Protein AF-A0ABD5DUN0-F1 (afdb_monomer)

Sequence (93 aa):
TGITPLARAKAIQQENDDLPLMVHIGNNPPNLDEIADLLSSGDIITHCYNGKPNRILNPAGELRSSITRALQRGVRLDVGHGTASFSFEVARR

Organism: Acinetobacter baumannii (NCBI:txid470)

InterPro domains:
  IPR020043 Deacetylase Atu3266-like [PTHR42717] (2-93)
  IPR032466 Metal-dependent hydrolase [SSF51556] (3-92)

Radius of gyration: 12.84 Å; Cα contacts (8 Å, |Δi|>4): 148; chains: 1; bounding box: 24×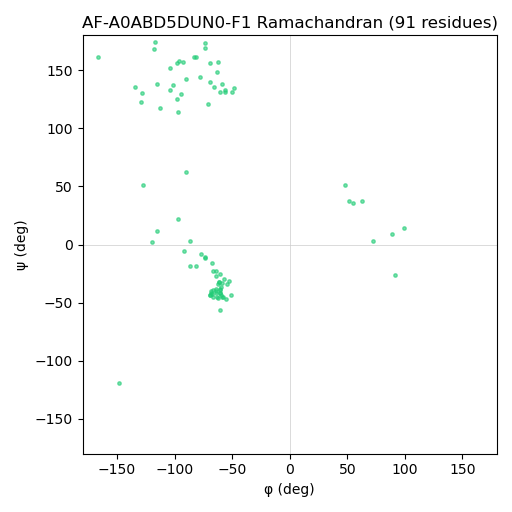24×38 Å

Foldseek 3Di:
DQCVVVVVVCVVCVVVVNAEAEDEDDDDPPALLSVLQPDAARHEYELQAAPDCRHQADPVLHGDPSNVVSVVRHYYYHNNDDPRSHDPVNVVD

Mean predicted aligned error: 3.22 Å

Nearest PDB structures (foldseek):
  8wzy-assembly1_A  TM=9.836E-01  e=5.174E-13  Klebsiella sp. PCX
  2ics-assembly1_A  TM=9.408E-01  e=1.204E-08  Enterococcus faecalis
  8je0-assembly1_A  TM=9.014E-01  e=1.546E-04  Klebsiella sp. PCX
  8je0-assembly1_D  TM=8.506E-01  e=1.186E-04  Klebsiella sp. PCX
  8je0-assembly1_C  TM=8.556E-01  e=2.299E-04  Klebsiella sp. PCX

Solvent-accessible surface area (backbone atoms only — not comparable to full-atom values): 5226 Å² total; per-residue (Å²): 108,68,46,64,67,57,58,52,49,53,53,53,23,64,76,49,85,60,50,65,51,78,42,83,57,52,67,73,70,38,55,53,56,64,53,30,67,71,51,48,60,62,19,29,39,28,20,49,28,24,72,52,90,48,36,55,46,43,98,90,63,43,75,30,68,40,51,55,53,21,45,75,54,42,31,42,79,34,57,58,80,46,98,85,22,54,26,74,75,56,67,75,104

Secondary structure (DSSP, 8-state):
---HHHHHHHHHHHTTTTPPPEEE--SSSSPHHHHHHH--TT-EEE-TT--SSSSSB-TTSSBPHHHHHHHHTTPEEE----TTT--HHHHT-

Structure (mmCIF, N/CA/C/O backbone):
data_AF-A0ABD5DUN0-F1
#
_entry.id   AF-A0ABD5DUN0-F1
#
loop_
_atom_site.group_PDB
_atom_site.id
_atom_site.type_symbol
_atom_site.label_atom_id
_atom_site.label_alt_id
_atom_site.label_comp_id
_atom_site.label_asym_id
_atom_site.label_entity_id
_atom_site.label_seq_id
_atom_site.pdbx_PDB_ins_code
_atom_site.Cartn_x
_atom_site.Cartn_y
_atom_site.Cartn_z
_atom_site.occupancy
_atom_site.B_iso_or_equiv
_atom_site.auth_seq_id
_atom_site.auth_comp_id
_atom_site.auth_asym_id
_atom_site.auth_atom_id
_atom_site.pdbx_PDB_model_num
ATOM 1 N N . THR A 1 1 ? 12.712 -7.890 10.037 1.00 65.25 1 THR A N 1
ATOM 2 C CA . THR A 1 1 ? 11.599 -7.664 9.097 1.00 65.25 1 THR A CA 1
ATOM 3 C C . THR A 1 1 ? 11.240 -6.198 8.909 1.00 65.25 1 THR A C 1
ATOM 5 O O . THR A 1 1 ? 10.647 -5.903 7.896 1.00 65.25 1 THR A O 1
ATOM 8 N N . GLY A 1 2 ? 11.600 -5.240 9.781 1.00 88.69 2 GLY A N 1
ATOM 9 C CA . GLY A 1 2 ? 11.255 -3.815 9.563 1.00 88.69 2 GLY A CA 1
ATOM 10 C C . GLY A 1 2 ? 9.767 -3.484 9.768 1.00 88.69 2 GLY A C 1
ATOM 11 O O . GLY A 1 2 ? 9.368 -2.342 9.584 1.00 88.69 2 GLY A O 1
ATOM 12 N N . ILE A 1 3 ? 8.959 -4.469 10.182 1.00 95.44 3 ILE A N 1
ATOM 13 C CA . ILE A 1 3 ? 7.498 -4.373 10.329 1.00 95.44 3 ILE A CA 1
ATOM 14 C C . ILE A 1 3 ? 7.054 -3.708 11.642 1.00 95.44 3 ILE A C 1
ATOM 16 O O . ILE A 1 3 ? 5.921 -3.250 11.756 1.00 95.44 3 ILE A O 1
ATOM 20 N N . THR A 1 4 ? 7.939 -3.636 12.644 1.00 96.62 4 THR A N 1
ATOM 21 C CA . THR A 1 4 ? 7.625 -3.147 13.998 1.00 96.62 4 THR A CA 1
ATOM 22 C C . THR A 1 4 ? 6.919 -1.784 14.027 1.00 96.62 4 THR A C 1
ATOM 24 O O . THR A 1 4 ? 5.948 -1.664 14.775 1.00 96.62 4 THR A O 1
ATOM 27 N N . PRO A 1 5 ? 7.322 -0.769 13.230 1.00 96.62 5 PRO A N 1
ATOM 28 C CA . PRO A 1 5 ? 6.614 0.510 13.200 1.00 96.62 5 PRO A CA 1
ATOM 29 C C . PRO A 1 5 ? 5.155 0.374 12.750 1.00 96.62 5 PRO A C 1
ATOM 31 O O . PRO A 1 5 ? 4.280 0.991 13.349 1.00 96.62 5 PRO A O 1
ATOM 34 N N . LEU A 1 6 ? 4.872 -0.482 11.760 1.00 97.50 6 LEU A N 1
ATOM 35 C CA . LEU A 1 6 ? 3.504 -0.721 11.300 1.00 97.50 6 LEU A CA 1
ATOM 36 C C . LEU A 1 6 ? 2.674 -1.427 12.376 1.00 97.50 6 LEU A C 1
ATOM 38 O O . LEU A 1 6 ? 1.552 -1.018 12.639 1.00 97.50 6 LEU A O 1
ATOM 42 N N . ALA A 1 7 ? 3.236 -2.428 13.060 1.00 97.62 7 ALA A N 1
ATOM 43 C CA . ALA A 1 7 ? 2.543 -3.095 14.163 1.00 97.62 7 ALA A CA 1
ATOM 44 C C . ALA A 1 7 ? 2.172 -2.121 15.298 1.00 97.62 7 ALA A C 1
ATOM 46 O O . ALA A 1 7 ? 1.097 -2.230 15.882 1.00 97.62 7 ALA A O 1
ATOM 47 N N . ARG A 1 8 ? 3.034 -1.138 15.590 1.00 98.19 8 ARG A N 1
ATOM 48 C CA . ARG A 1 8 ? 2.722 -0.061 16.544 1.00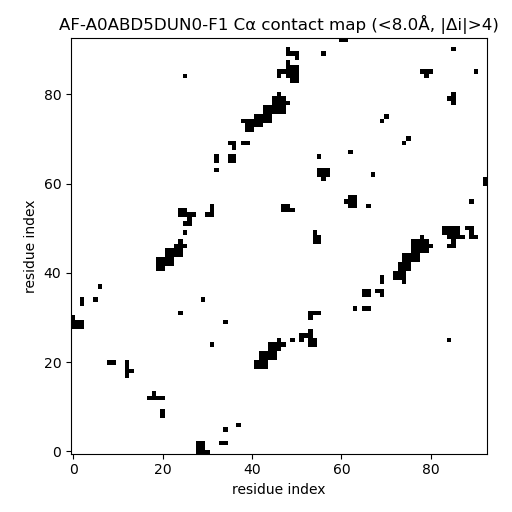 98.19 8 ARG A CA 1
ATOM 49 C C . ARG A 1 8 ? 1.641 0.879 16.015 1.00 98.19 8 ARG A C 1
ATOM 51 O O . ARG A 1 8 ? 0.742 1.220 16.771 1.00 98.19 8 ARG A O 1
ATOM 58 N N . ALA A 1 9 ? 1.683 1.239 14.734 1.00 98.19 9 ALA A N 1
ATOM 59 C CA . ALA A 1 9 ? 0.633 2.044 14.114 1.00 98.19 9 ALA A CA 1
ATOM 60 C C . ALA A 1 9 ? -0.738 1.345 14.162 1.00 98.19 9 ALA A C 1
ATOM 62 O O . ALA A 1 9 ? -1.734 2.001 14.438 1.00 98.19 9 ALA A O 1
ATOM 63 N N . LYS A 1 10 ? -0.792 0.017 13.980 1.00 98.19 10 LYS A N 1
ATOM 64 C CA . LYS A 1 10 ? -2.032 -0.768 14.125 1.00 98.19 10 LYS A CA 1
ATOM 65 C C . LYS A 1 10 ? -2.581 -0.749 15.552 1.00 98.19 10 LYS A C 1
ATOM 67 O O . LYS A 1 10 ? -3.789 -0.649 15.716 1.00 98.19 10 LYS A O 1
ATOM 72 N N . ALA A 1 11 ? -1.718 -0.800 16.569 1.00 98.31 11 ALA A N 1
ATOM 73 C CA . ALA A 1 11 ? -2.156 -0.639 17.957 1.00 98.31 11 ALA A CA 1
ATOM 74 C C . ALA A 1 11 ? -2.747 0.763 18.198 1.00 98.31 11 ALA A C 1
ATOM 76 O O . ALA A 1 11 ? -3.842 0.880 18.732 1.00 98.31 11 ALA A O 1
ATOM 77 N N . ILE A 1 12 ? -2.081 1.816 17.705 1.00 98.38 12 ILE A N 1
ATOM 78 C CA . ILE A 1 12 ? -2.592 3.195 17.791 1.00 98.38 12 ILE A CA 1
ATOM 79 C C . ILE A 1 12 ? -3.934 3.329 17.060 1.00 98.38 12 ILE A C 1
ATOM 81 O O . ILE A 1 12 ? -4.846 3.962 17.574 1.00 98.38 12 ILE A O 1
ATOM 85 N N . GLN A 1 13 ? -4.089 2.722 15.883 1.00 98.31 13 GLN A N 1
ATOM 86 C CA . GLN A 1 13 ? -5.358 2.722 15.151 1.00 98.31 13 GLN A CA 1
ATOM 87 C C . GLN A 1 13 ? -6.500 2.107 15.974 1.00 98.31 13 GLN A C 1
ATOM 89 O O . GLN A 1 13 ? -7.572 2.701 16.041 1.00 98.31 13 GLN A O 1
ATOM 94 N N . GLN A 1 14 ? -6.265 0.967 16.631 1.00 97.75 14 GLN A N 1
ATOM 95 C CA . GLN A 1 14 ? -7.263 0.321 17.496 1.00 97.75 14 GLN A CA 1
ATOM 96 C C . GLN A 1 14 ? -7.653 1.200 18.692 1.00 97.75 14 GLN A C 1
ATOM 98 O O . GLN A 1 14 ? -8.801 1.189 19.122 1.00 97.75 14 GLN A O 1
ATOM 103 N N . GLU A 1 15 ? -6.710 1.983 19.218 1.00 98.38 15 GLU A N 1
ATOM 104 C CA . GLU A 1 15 ? -6.957 2.952 20.295 1.00 98.38 15 GLU A CA 1
ATOM 105 C C . GLU A 1 15 ? -7.715 4.208 19.822 1.00 98.38 15 GLU A C 1
ATOM 107 O O . GLU A 1 15 ? -8.136 5.012 20.650 1.00 98.38 15 GLU A O 1
ATOM 112 N N . ASN A 1 16 ? -7.879 4.399 18.509 1.00 97.81 16 ASN A N 1
ATOM 113 C CA . ASN A 1 16 ? -8.462 5.596 17.898 1.00 97.81 16 ASN A CA 1
ATOM 114 C C . ASN A 1 16 ? -9.599 5.229 16.930 1.00 97.81 16 ASN A C 1
ATOM 116 O O . ASN A 1 16 ? -9.583 5.650 15.774 1.00 97.81 16 ASN A O 1
ATOM 120 N N . ASP A 1 17 ? -10.561 4.424 17.394 1.00 96.88 17 ASP A N 1
ATOM 121 C CA . ASP A 1 17 ? -11.794 4.077 16.666 1.00 96.88 17 ASP A CA 1
ATOM 12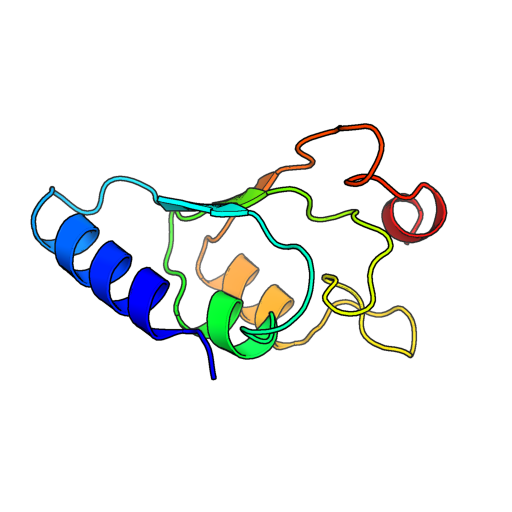2 C C . ASP A 1 17 ? -11.556 3.568 15.228 1.00 96.88 17 ASP A C 1
ATOM 124 O O . ASP A 1 17 ? -12.296 3.890 14.297 1.00 96.88 17 ASP A O 1
ATOM 128 N N . ASP A 1 18 ? -10.484 2.793 15.040 1.00 96.12 18 ASP A N 1
ATOM 129 C CA . ASP A 1 18 ? -10.082 2.204 13.760 1.00 96.12 18 ASP A CA 1
ATOM 130 C C . ASP A 1 18 ? -9.906 3.226 12.614 1.00 96.12 18 ASP A C 1
ATOM 132 O O . ASP A 1 18 ? -10.170 2.929 11.443 1.00 96.12 18 ASP A O 1
ATOM 136 N N . LEU A 1 19 ? -9.410 4.436 12.919 1.00 97.62 19 LEU A N 1
ATOM 137 C CA . LEU A 1 19 ? -9.080 5.441 11.900 1.00 97.62 19 LEU A CA 1
ATOM 138 C C . LEU A 1 19 ? -8.195 4.849 10.780 1.00 97.62 19 LEU A C 1
ATOM 140 O O . LEU A 1 19 ? -7.178 4.221 11.079 1.00 97.62 19 LEU A O 1
ATOM 144 N N . PRO A 1 20 ? -8.518 5.058 9.487 1.00 97.44 20 PRO A N 1
ATOM 145 C CA . PRO A 1 20 ? -7.767 4.456 8.385 1.00 97.44 20 PRO A CA 1
ATOM 146 C C . PRO A 1 20 ? -6.269 4.777 8.406 1.00 97.44 20 PRO A C 1
ATOM 148 O O . PRO A 1 20 ? -5.881 5.946 8.471 1.00 97.44 20 PRO A O 1
ATOM 151 N N . LEU A 1 21 ? -5.420 3.756 8.255 1.00 98.25 21 LEU A N 1
ATOM 152 C CA . LEU A 1 21 ? -3.985 3.956 8.065 1.00 98.25 21 LEU A CA 1
ATOM 153 C C . LEU A 1 21 ? -3.631 3.965 6.582 1.00 98.25 21 LEU A C 1
ATOM 155 O O . LEU A 1 21 ? -3.958 3.038 5.843 1.00 98.25 21 LEU A O 1
ATOM 159 N N . MET A 1 22 ? -2.886 4.983 6.155 1.00 98.31 22 MET A N 1
ATOM 160 C CA . MET A 1 22 ? -2.227 4.993 4.851 1.00 98.31 22 MET A CA 1
ATOM 161 C C . MET A 1 22 ? -0.763 4.580 5.002 1.00 98.31 22 MET A C 1
ATOM 163 O O . MET A 1 22 ? -0.006 5.199 5.748 1.00 98.31 22 MET A O 1
ATOM 167 N N . VAL A 1 23 ? -0.347 3.559 4.256 1.00 97.50 23 VAL A N 1
ATOM 168 C CA . VAL A 1 23 ? 1.018 3.033 4.259 1.00 97.50 23 VAL A CA 1
ATOM 169 C C . VAL A 1 23 ? 1.691 3.300 2.919 1.00 97.50 23 VAL A C 1
ATOM 171 O O . VAL A 1 23 ? 1.275 2.795 1.875 1.00 97.50 23 VAL A O 1
ATOM 174 N N . HIS A 1 24 ? 2.770 4.081 2.964 1.00 95.12 24 HIS A N 1
ATOM 175 C CA . HIS A 1 24 ? 3.692 4.273 1.847 1.00 95.12 24 HIS A CA 1
ATOM 176 C C . HIS A 1 24 ? 4.512 3.002 1.626 1.00 95.12 24 HIS A C 1
ATOM 178 O O . HIS A 1 24 ? 5.265 2.594 2.513 1.00 95.12 24 HIS A O 1
ATOM 184 N N . ILE A 1 25 ? 4.432 2.417 0.428 1.00 93.50 25 ILE A N 1
ATOM 185 C CA . ILE A 1 25 ? 5.293 1.294 0.038 1.00 93.50 25 ILE A CA 1
ATOM 186 C C . ILE A 1 25 ? 6.441 1.768 -0.861 1.00 93.50 25 ILE A C 1
ATOM 188 O O . ILE A 1 25 ? 6.275 2.603 -1.750 1.00 93.50 25 ILE A O 1
ATOM 192 N N . GLY A 1 26 ? 7.642 1.251 -0.595 1.00 89.06 26 GLY A N 1
ATOM 193 C CA . GLY A 1 26 ? 8.882 1.719 -1.207 1.00 89.06 26 GLY A CA 1
ATOM 194 C C . GLY A 1 26 ? 9.904 0.602 -1.378 1.00 89.06 26 GLY A C 1
ATOM 195 O O . GLY A 1 26 ? 9.663 -0.346 -2.110 1.00 89.06 26 GLY A O 1
ATOM 196 N N . ASN A 1 27 ? 11.071 0.727 -0.750 1.00 89.69 27 ASN A N 1
ATOM 197 C CA . ASN A 1 27 ? 12.078 -0.336 -0.741 1.00 89.69 27 ASN A CA 1
ATOM 198 C C . ASN A 1 27 ? 11.903 -1.233 0.488 1.00 89.69 27 ASN A C 1
ATOM 200 O O . ASN A 1 27 ? 11.359 -0.804 1.501 1.00 89.69 27 ASN A O 1
ATOM 204 N N . ASN A 1 28 ? 12.399 -2.465 0.400 1.00 88.62 28 ASN A N 1
ATOM 205 C CA . ASN A 1 28 ? 12.539 -3.326 1.570 1.00 88.62 28 ASN A CA 1
ATOM 206 C C . ASN A 1 28 ? 13.629 -2.801 2.519 1.00 88.62 28 ASN A C 1
ATOM 208 O O . ASN A 1 28 ? 14.592 -2.192 2.041 1.00 88.62 28 ASN A O 1
ATOM 212 N N . PRO A 1 29 ? 13.561 -3.150 3.818 1.00 90.50 29 PRO A N 1
ATOM 213 C CA . PRO A 1 29 ? 12.427 -3.761 4.539 1.00 90.50 29 PRO A CA 1
ATOM 214 C C . PRO A 1 29 ? 11.373 -2.723 5.007 1.00 90.50 29 PRO A C 1
ATO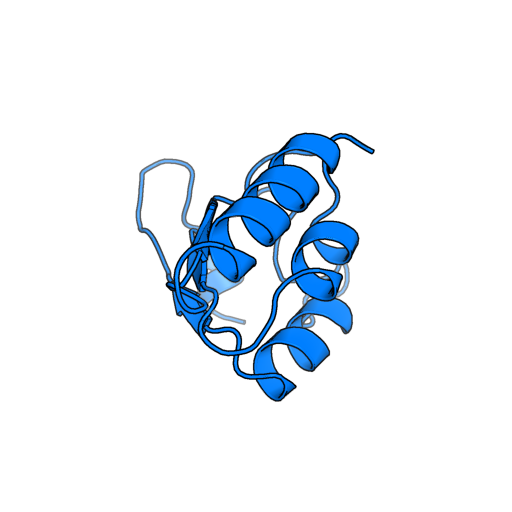M 216 O O . PRO A 1 29 ? 11.738 -1.556 5.151 1.00 90.50 29 PRO A O 1
ATOM 219 N N . PRO A 1 30 ? 10.117 -3.117 5.335 1.00 93.06 30 PRO A N 1
ATOM 220 C CA . PRO A 1 30 ? 9.539 -4.474 5.313 1.00 93.06 30 PRO A CA 1
ATOM 221 C C . PRO A 1 30 ? 9.059 -4.958 3.937 1.00 93.06 30 PRO A C 1
ATOM 223 O O . PRO A 1 30 ? 8.806 -4.158 3.037 1.00 93.06 30 PRO A O 1
ATOM 226 N N . ASN A 1 31 ? 8.906 -6.284 3.804 1.00 94.94 31 ASN A N 1
ATOM 227 C CA . ASN A 1 31 ? 8.313 -6.910 2.620 1.00 94.94 31 ASN A CA 1
ATOM 228 C C . ASN A 1 31 ? 6.835 -6.521 2.497 1.00 94.94 31 ASN A C 1
ATOM 230 O O . ASN A 1 31 ? 6.092 -6.571 3.476 1.00 94.94 31 ASN A O 1
ATOM 234 N N . LEU A 1 32 ? 6.406 -6.164 1.287 1.00 95.81 32 LEU A N 1
ATOM 235 C CA . LEU A 1 32 ? 5.025 -5.821 0.976 1.00 95.81 32 LEU A CA 1
ATOM 236 C C . LEU A 1 32 ? 4.028 -6.908 1.386 1.00 95.81 32 LEU A C 1
ATOM 238 O O . LEU A 1 32 ? 2.925 -6.569 1.797 1.00 95.81 32 LEU A O 1
ATOM 242 N N . ASP A 1 33 ? 4.399 -8.185 1.307 1.00 96.25 33 ASP A N 1
ATOM 243 C CA . ASP A 1 33 ? 3.515 -9.279 1.712 1.00 96.25 33 ASP A CA 1
ATOM 244 C C . ASP A 1 33 ? 3.206 -9.210 3.219 1.00 96.25 33 ASP A C 1
ATOM 246 O O . ASP A 1 33 ? 2.046 -9.323 3.610 1.00 96.25 33 ASP A O 1
ATOM 250 N N . GLU A 1 34 ? 4.213 -8.909 4.051 1.00 96.75 34 GLU A N 1
ATOM 251 C CA . GLU A 1 34 ? 4.041 -8.706 5.498 1.00 96.75 34 GLU A CA 1
ATOM 252 C C . GLU A 1 34 ? 3.214 -7.451 5.804 1.00 96.75 34 GLU A C 1
ATOM 254 O O . GLU A 1 34 ? 2.381 -7.466 6.708 1.00 96.75 34 GLU A O 1
ATOM 259 N N . ILE A 1 35 ? 3.427 -6.367 5.046 1.00 97.50 35 ILE A N 1
ATOM 260 C CA . ILE A 1 35 ? 2.624 -5.142 5.164 1.00 97.50 35 ILE A CA 1
ATOM 261 C C . ILE A 1 35 ? 1.162 -5.471 4.860 1.00 97.50 35 ILE A C 1
ATOM 263 O O . ILE A 1 35 ? 0.292 -5.222 5.688 1.00 97.50 35 ILE A O 1
ATOM 267 N N . ALA A 1 36 ? 0.895 -6.046 3.685 1.00 97.75 36 ALA A N 1
ATOM 268 C CA . ALA A 1 36 ? -0.448 -6.293 3.182 1.00 97.75 36 ALA A CA 1
ATOM 269 C C . ALA A 1 36 ? -1.244 -7.227 4.098 1.00 97.75 36 ALA A C 1
ATOM 271 O O . ALA A 1 36 ? -2.416 -6.955 4.354 1.00 97.75 36 ALA A O 1
ATOM 272 N N . ASP A 1 37 ? -0.624 -8.291 4.617 1.00 97.25 37 ASP A N 1
ATOM 273 C CA . ASP A 1 37 ? -1.280 -9.231 5.531 1.00 97.25 37 ASP A CA 1
ATOM 274 C C . ASP A 1 37 ? -1.644 -8.604 6.891 1.00 97.25 37 ASP A C 1
ATOM 276 O O . ASP A 1 37 ? -2.585 -9.072 7.529 1.00 97.25 37 ASP A O 1
ATOM 280 N N . LEU A 1 38 ? -0.978 -7.517 7.302 1.00 97.56 38 LEU A N 1
ATOM 281 C CA . LEU A 1 38 ? -1.289 -6.801 8.543 1.00 97.56 38 LEU A CA 1
ATOM 282 C C . LEU A 1 38 ? -2.382 -5.726 8.381 1.00 97.56 38 LEU A C 1
ATOM 284 O O . LEU A 1 38 ? -2.968 -5.290 9.373 1.00 97.56 38 LEU A O 1
ATOM 288 N N . LEU A 1 39 ? -2.666 -5.285 7.152 1.00 98.19 39 LEU A N 1
ATOM 289 C CA . LEU A 1 39 ? -3.691 -4.274 6.882 1.00 98.19 39 LEU A CA 1
ATOM 290 C C . LEU A 1 39 ? -5.113 -4.853 6.927 1.00 98.19 39 LEU A C 1
ATOM 292 O O . LEU A 1 39 ? -5.377 -5.984 6.493 1.00 98.19 39 LEU A O 1
ATOM 296 N N . SER A 1 40 ? -6.039 -4.035 7.421 1.00 97.94 40 SER A N 1
ATOM 297 C CA . SER A 1 40 ? -7.462 -4.348 7.583 1.00 97.94 40 SER A CA 1
ATOM 298 C C . SER A 1 40 ? -8.342 -3.442 6.720 1.00 97.94 40 SER A C 1
ATOM 300 O O . SER A 1 40 ? -7.859 -2.525 6.059 1.00 97.94 40 SER A O 1
ATOM 302 N N . SER A 1 41 ? -9.650 -3.718 6.700 1.00 98.12 41 SER A N 1
ATOM 303 C CA . SER A 1 41 ? -10.630 -2.912 5.964 1.00 98.12 41 SER A CA 1
ATOM 304 C C . SER A 1 41 ? -10.464 -1.418 6.251 1.00 98.12 41 SER A C 1
ATOM 306 O O . SER A 1 41 ? -10.305 -1.026 7.404 1.00 98.12 41 SER A O 1
ATOM 308 N N . GLY A 1 42 ? -10.497 -0.594 5.203 1.00 97.88 42 GLY A N 1
ATOM 309 C CA . GLY A 1 42 ? -10.345 0.857 5.307 1.00 97.88 42 GLY A CA 1
ATOM 310 C C . GLY A 1 42 ? -8.907 1.360 5.168 1.00 97.88 42 GLY A C 1
ATOM 311 O O . GLY A 1 42 ? -8.739 2.477 4.676 1.00 97.88 42 GLY A O 1
ATOM 312 N N . ASP A 1 43 ? -7.896 0.547 5.499 1.00 98.62 43 ASP A N 1
ATOM 313 C CA . ASP A 1 43 ? -6.485 0.904 5.305 1.00 98.62 43 ASP A CA 1
ATOM 314 C C . ASP A 1 43 ? -6.151 1.111 3.819 1.00 98.62 43 ASP A C 1
ATOM 316 O O . ASP A 1 43 ? -6.815 0.588 2.917 1.00 98.62 43 ASP A O 1
ATOM 320 N N . ILE A 1 44 ? -5.092 1.876 3.553 1.00 98.62 44 ILE A N 1
ATOM 321 C CA . ILE A 1 44 ? -4.698 2.312 2.214 1.00 98.62 44 ILE A CA 1
ATOM 322 C C . ILE A 1 44 ? -3.227 1.976 1.969 1.00 98.62 44 ILE A C 1
ATOM 324 O O . ILE A 1 44 ? -2.358 2.350 2.751 1.00 98.62 44 ILE A O 1
ATOM 328 N N . ILE A 1 45 ? -2.926 1.337 0.842 1.00 98.00 45 ILE A N 1
ATOM 329 C CA . ILE A 1 45 ? -1.561 1.219 0.314 1.00 98.00 45 ILE A CA 1
ATOM 330 C C . ILE A 1 45 ? -1.374 2.315 -0.737 1.00 98.00 45 ILE A C 1
ATOM 332 O O . ILE A 1 45 ? -2.019 2.265 -1.783 1.00 98.00 45 ILE A O 1
ATOM 336 N N . THR A 1 46 ? -0.494 3.288 -0.484 1.00 97.00 46 THR A N 1
ATOM 337 C CA . THR A 1 46 ? -0.166 4.345 -1.461 1.00 97.00 46 THR A CA 1
ATOM 338 C C . THR A 1 46 ? 1.094 4.011 -2.261 1.00 97.00 46 THR A C 1
ATOM 340 O O . THR A 1 46 ? 1.926 3.214 -1.824 1.00 97.00 46 THR A O 1
ATOM 343 N N . HIS A 1 47 ? 1.243 4.616 -3.441 1.00 95.12 47 HIS A N 1
ATOM 344 C CA . HIS A 1 47 ? 2.268 4.290 -4.439 1.00 95.12 47 HIS A CA 1
ATOM 345 C C . HIS A 1 47 ? 2.134 2.868 -4.980 1.00 95.12 47 HIS A C 1
ATOM 347 O O . HIS A 1 47 ? 3.131 2.186 -5.238 1.00 95.12 47 HIS A O 1
ATOM 353 N N . CYS A 1 48 ? 0.895 2.404 -5.163 1.00 92.81 48 CYS A N 1
ATOM 354 C CA . CYS A 1 48 ? 0.615 1.041 -5.609 1.00 92.81 48 CYS A CA 1
ATOM 355 C C . CYS A 1 48 ? 1.280 0.703 -6.959 1.00 92.81 48 CYS A C 1
ATOM 357 O O . CYS A 1 48 ? 1.705 -0.431 -7.166 1.00 92.81 48 CYS A O 1
ATOM 359 N N . TYR A 1 49 ? 1.472 1.698 -7.832 1.00 93.12 49 TYR A N 1
ATOM 360 C CA . TYR A 1 49 ? 2.116 1.540 -9.140 1.00 93.12 49 TYR A CA 1
ATOM 361 C C . TYR A 1 49 ? 3.606 1.899 -9.162 1.00 93.12 49 TYR A C 1
ATOM 363 O O . TYR A 1 49 ? 4.151 2.193 -10.224 1.00 93.12 49 TYR A O 1
ATOM 371 N N . ASN A 1 50 ? 4.300 1.889 -8.023 1.00 89.94 50 ASN A N 1
ATOM 372 C CA . ASN A 1 50 ? 5.744 2.112 -8.013 1.00 89.94 50 ASN A CA 1
ATOM 373 C C . ASN A 1 50 ? 6.508 1.010 -8.788 1.00 89.94 50 ASN A C 1
ATOM 375 O O . ASN A 1 50 ? 6.107 -0.152 -8.825 1.00 89.94 50 ASN A O 1
ATOM 379 N N . GLY A 1 51 ? 7.639 1.375 -9.402 1.00 88.38 51 GLY A N 1
ATOM 380 C CA . GLY A 1 51 ? 8.462 0.457 -10.206 1.00 88.38 51 GLY A CA 1
ATOM 381 C C . GLY A 1 51 ? 9.501 -0.358 -9.424 1.00 88.38 51 GLY A C 1
ATOM 382 O O . GLY A 1 51 ? 10.281 -1.087 -10.035 1.00 88.38 51 GLY A O 1
ATOM 383 N N . LYS A 1 52 ? 9.558 -0.237 -8.092 1.00 90.06 52 LYS A N 1
ATOM 384 C CA . LYS A 1 52 ? 10.608 -0.858 -7.264 1.00 90.06 52 LYS A CA 1
ATOM 385 C C . LYS A 1 52 ? 10.388 -2.379 -7.149 1.00 90.06 52 LYS A C 1
ATOM 387 O O . LYS A 1 52 ? 9.331 -2.880 -7.537 1.00 90.06 52 LYS A O 1
ATOM 392 N N . PRO A 1 53 ? 11.358 -3.152 -6.621 1.00 88.94 53 PRO A N 1
ATOM 393 C CA . PRO A 1 53 ? 11.168 -4.591 -6.404 1.00 88.94 53 PRO A CA 1
ATOM 394 C C . PRO A 1 53 ? 10.034 -4.923 -5.417 1.00 88.94 53 PRO A C 1
ATOM 396 O O . PRO A 1 53 ? 9.353 -5.937 -5.573 1.00 88.94 53 PRO A O 1
ATOM 399 N N . ASN A 1 54 ? 9.805 -4.063 -4.419 1.00 92.56 54 ASN A N 1
ATOM 400 C CA . ASN A 1 54 ? 8.763 -4.231 -3.402 1.00 92.56 54 ASN A CA 1
ATOM 401 C C . ASN A 1 54 ? 7.436 -3.582 -3.844 1.00 92.56 54 ASN A C 1
ATOM 403 O O . ASN A 1 54 ? 6.959 -2.611 -3.259 1.00 92.56 54 ASN A O 1
ATOM 407 N N . ARG A 1 55 ? 6.876 -4.100 -4.940 1.00 94.12 55 ARG A N 1
ATOM 408 C CA . ARG A 1 55 ? 5.665 -3.600 -5.612 1.00 94.12 55 ARG A CA 1
ATOM 409 C C . ARG A 1 55 ? 4.543 -4.632 -5.609 1.00 94.12 55 ARG A C 1
ATOM 411 O O . ARG A 1 55 ? 4.788 -5.811 -5.359 1.00 94.12 55 ARG A O 1
ATOM 418 N N . ILE A 1 56 ? 3.333 -4.198 -5.964 1.00 96.19 56 ILE A N 1
ATOM 419 C CA . ILE A 1 56 ? 2.112 -5.022 -5.921 1.00 96.19 56 ILE A CA 1
ATOM 420 C C . ILE A 1 56 ? 2.129 -6.228 -6.869 1.00 96.19 56 ILE A C 1
ATOM 422 O O . ILE A 1 56 ? 1.422 -7.20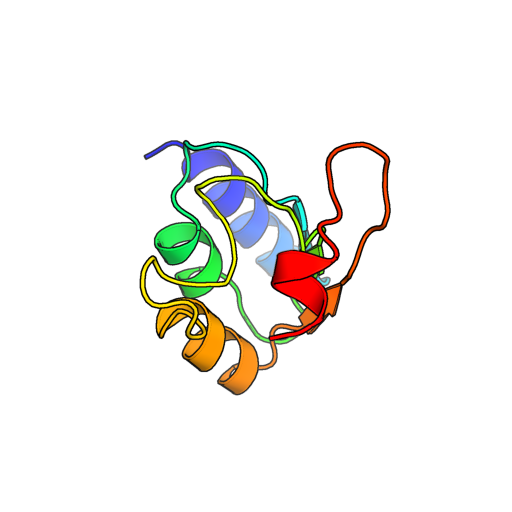2 -6.621 1.00 96.19 56 ILE A O 1
ATOM 426 N N . LEU A 1 57 ? 2.945 -6.182 -7.926 1.00 95.31 57 LEU A N 1
ATOM 427 C CA . LEU A 1 57 ? 3.104 -7.283 -8.872 1.00 95.31 57 LEU A CA 1
ATOM 428 C C . LEU A 1 57 ? 4.232 -8.229 -8.445 1.00 95.31 57 LEU A C 1
ATOM 430 O O . LEU A 1 57 ? 5.290 -7.799 -7.973 1.00 95.31 57 LEU A O 1
ATOM 434 N N . ASN A 1 58 ? 4.020 -9.523 -8.655 1.00 93.12 58 ASN A N 1
ATOM 435 C CA . ASN A 1 58 ? 5.037 -10.559 -8.533 1.00 93.12 58 ASN A CA 1
ATOM 436 C C . ASN A 1 58 ? 6.023 -10.503 -9.735 1.00 93.12 58 ASN A C 1
ATOM 438 O O . ASN A 1 58 ? 5.816 -9.732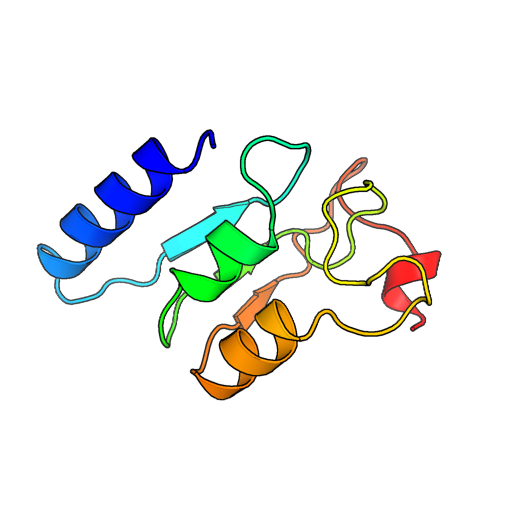 -10.680 1.00 93.12 58 ASN A O 1
ATOM 442 N N . PRO A 1 59 ? 7.111 -11.299 -9.738 1.00 90.62 59 PRO A N 1
ATOM 443 C CA . PRO A 1 59 ? 8.042 -11.348 -10.870 1.00 90.62 59 PRO A CA 1
ATOM 444 C C . PRO A 1 59 ? 7.416 -11.794 -12.203 1.00 90.62 59 PRO A C 1
ATOM 446 O O . PRO A 1 59 ? 7.915 -11.398 -13.252 1.00 90.62 59 PRO A O 1
ATOM 449 N N . ALA A 1 60 ? 6.322 -12.565 -12.172 1.00 92.19 60 ALA A N 1
ATOM 450 C CA . ALA A 1 60 ? 5.562 -12.963 -13.359 1.00 92.19 60 ALA A CA 1
ATOM 451 C C . ALA A 1 60 ? 4.661 -11.836 -13.905 1.00 92.19 60 ALA A C 1
ATOM 453 O O . ALA A 1 60 ? 4.131 -11.947 -15.006 1.00 92.19 60 ALA A O 1
ATOM 454 N N . GLY A 1 61 ? 4.526 -10.719 -13.180 1.00 91.50 61 GLY A N 1
ATOM 455 C CA . GLY A 1 61 ? 3.689 -9.593 -13.582 1.00 91.50 61 GLY A CA 1
ATOM 456 C C . GLY A 1 61 ? 2.242 -9.673 -13.116 1.00 91.50 61 GLY A C 1
ATOM 457 O O . GLY A 1 61 ? 1.446 -8.850 -13.550 1.00 91.50 61 GLY A O 1
ATOM 458 N N . GLU A 1 62 ? 1.913 -10.623 -12.250 1.00 94.38 62 GLU A N 1
ATOM 459 C CA . GLU A 1 62 ? 0.570 -10.818 -11.710 1.00 94.38 62 GLU A CA 1
ATOM 460 C C . GLU A 1 62 ? 0.456 -10.162 -10.335 1.00 94.38 62 GLU A C 1
ATOM 462 O O . GLU A 1 62 ? 1.452 -9.994 -9.624 1.00 94.38 62 GLU A O 1
ATOM 467 N N . LEU A 1 63 ? -0.764 -9.823 -9.923 1.00 95.25 63 LEU A N 1
ATOM 468 C CA . LEU A 1 63 ? -1.001 -9.286 -8.590 1.00 95.25 63 LEU A CA 1
ATOM 469 C C . LEU A 1 63 ? -0.580 -10.307 -7.523 1.00 95.25 63 LEU A C 1
ATOM 471 O O . LEU A 1 63 ? -0.960 -11.477 -7.571 1.00 95.25 63 LEU A O 1
ATOM 475 N N . ARG A 1 64 ? 0.200 -9.864 -6.534 1.00 96.69 64 ARG A N 1
ATOM 476 C CA . ARG A 1 64 ? 0.580 -10.710 -5.397 1.00 96.69 64 ARG A CA 1
ATOM 477 C C . ARG A 1 64 ? -0.661 -11.200 -4.660 1.00 96.69 64 ARG A C 1
ATOM 479 O O . ARG A 1 64 ? -1.557 -10.415 -4.357 1.00 96.69 64 ARG A O 1
ATOM 486 N N . SER A 1 65 ? -0.667 -12.470 -4.259 1.00 97.62 65 SER A N 1
ATOM 487 C CA . SER A 1 65 ? -1.785 -13.060 -3.514 1.00 97.62 65 SER A CA 1
ATOM 488 C C . SER A 1 65 ? -2.075 -12.329 -2.197 1.00 97.62 65 SER A C 1
ATOM 490 O O . SER A 1 65 ? -3.231 -12.239 -1.798 1.00 97.62 65 SER A O 1
ATOM 492 N N . SER A 1 66 ? -1.049 -11.784 -1.533 1.00 97.81 66 SER A N 1
ATOM 493 C CA . SER A 1 66 ? -1.177 -10.936 -0.336 1.00 97.81 66 SER A CA 1
ATOM 494 C C . SER A 1 66 ? -2.000 -9.674 -0.608 1.00 97.81 66 SER A C 1
ATOM 496 O O . SER A 1 66 ? -2.906 -9.349 0.159 1.00 97.81 66 SER A O 1
ATOM 498 N N . ILE A 1 67 ? -1.757 -9.019 -1.746 1.00 98.06 67 ILE A N 1
ATOM 499 C CA . ILE A 1 67 ? -2.498 -7.840 -2.197 1.00 98.06 67 ILE A CA 1
ATOM 500 C C . ILE A 1 67 ? -3.921 -8.224 -2.592 1.00 98.06 67 ILE A C 1
ATOM 502 O O . ILE A 1 67 ? -4.857 -7.565 -2.156 1.00 98.06 67 ILE A O 1
ATOM 506 N N . THR A 1 68 ? -4.115 -9.327 -3.320 1.00 98.12 68 THR A N 1
ATOM 507 C CA . THR A 1 68 ? -5.459 -9.843 -3.631 1.00 98.12 68 THR A CA 1
ATOM 508 C C . THR A 1 68 ? -6.280 -10.078 -2.361 1.00 98.12 68 THR A C 1
ATOM 510 O O . THR A 1 68 ? -7.418 -9.620 -2.268 1.00 98.12 6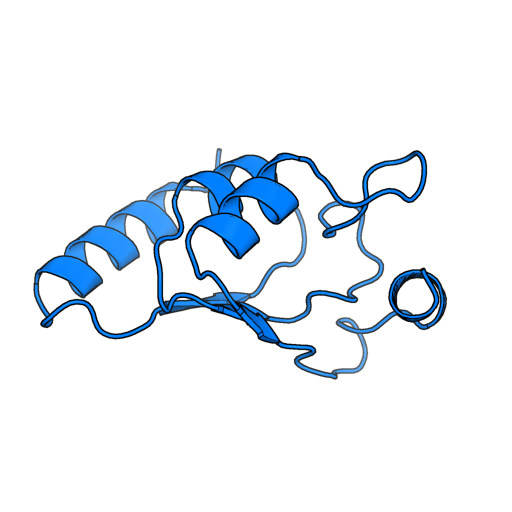8 THR A O 1
ATOM 513 N N . ARG A 1 69 ? -5.697 -10.732 -1.345 1.00 98.44 69 ARG A N 1
ATOM 514 C CA . ARG A 1 69 ? -6.363 -10.944 -0.051 1.00 98.44 69 ARG A CA 1
ATOM 515 C C . ARG A 1 69 ? -6.634 -9.627 0.681 1.00 98.44 69 ARG A C 1
ATOM 517 O O . ARG A 1 69 ? -7.695 -9.482 1.277 1.00 98.44 69 ARG A O 1
ATOM 524 N N . ALA A 1 70 ? -5.705 -8.672 0.646 1.00 98.31 70 ALA A N 1
ATOM 525 C CA . ALA A 1 70 ? -5.883 -7.358 1.263 1.00 98.31 70 ALA A CA 1
ATOM 526 C C . ALA A 1 70 ? -7.051 -6.585 0.632 1.00 98.31 70 ALA A C 1
ATOM 528 O O . ALA A 1 70 ? -7.914 -6.081 1.348 1.00 98.31 70 ALA A O 1
ATOM 529 N N . LEU A 1 71 ? -7.134 -6.569 -0.700 1.00 98.31 71 LEU A N 1
ATOM 530 C CA . LEU A 1 71 ? -8.251 -5.972 -1.433 1.00 98.31 71 LEU A CA 1
ATOM 531 C C . LEU A 1 71 ? -9.588 -6.623 -1.055 1.00 98.31 71 LEU A C 1
ATOM 533 O O . LEU A 1 71 ? -10.555 -5.921 -0.774 1.00 98.31 71 LEU A O 1
ATOM 537 N N . GLN A 1 72 ? -9.633 -7.958 -0.975 1.00 98.31 72 GLN A N 1
ATOM 538 C CA . GLN A 1 72 ? -10.826 -8.695 -0.537 1.00 98.31 72 GLN A CA 1
ATOM 539 C C . GLN A 1 72 ? -11.238 -8.359 0.905 1.00 98.31 72 GLN A C 1
ATOM 541 O O . GLN A 1 72 ? -12.428 -8.350 1.206 1.00 98.31 72 GLN A O 1
ATOM 546 N N . ARG A 1 73 ? -10.279 -8.045 1.790 1.00 97.69 73 ARG A N 1
ATOM 547 C CA . ARG A 1 73 ? -10.548 -7.556 3.155 1.00 97.69 73 ARG A CA 1
ATOM 548 C C . ARG A 1 73 ? -11.054 -6.110 3.206 1.00 97.69 73 ARG A C 1
ATOM 550 O O . ARG A 1 73 ? -11.487 -5.686 4.271 1.00 97.69 73 ARG A O 1
ATOM 557 N N . GLY A 1 74 ? -10.995 -5.354 2.107 1.00 98.19 74 GLY A N 1
ATOM 558 C CA . GLY A 1 74 ? -11.406 -3.946 2.049 1.00 98.19 74 GLY A CA 1
ATOM 559 C C . GLY A 1 74 ? -10.260 -2.932 2.139 1.00 98.19 74 GLY A C 1
ATOM 560 O O . GLY A 1 74 ? -10.520 -1.749 2.368 1.00 98.19 74 GLY A O 1
ATOM 561 N N . VAL A 1 75 ? -9.005 -3.363 1.966 1.00 98.56 75 VAL A N 1
ATOM 562 C CA . VAL A 1 75 ? -7.859 -2.451 1.801 1.00 98.56 75 VAL A CA 1
ATOM 563 C C . VAL A 1 75 ? -7.971 -1.748 0.451 1.00 98.56 75 VAL A C 1
ATOM 565 O O . VAL A 1 75 ? -8.338 -2.358 -0.555 1.00 98.56 75 VAL A O 1
ATOM 568 N N . ARG A 1 76 ? -7.640 -0.459 0.410 1.00 98.31 76 ARG A N 1
ATOM 569 C CA . ARG A 1 76 ? -7.683 0.362 -0.805 1.00 98.31 76 ARG A CA 1
ATOM 570 C C . ARG A 1 76 ? -6.283 0.588 -1.361 1.00 98.31 76 ARG A C 1
ATOM 572 O O . ARG A 1 76 ? -5.303 0.628 -0.622 1.00 98.31 76 ARG A O 1
ATOM 579 N N . LEU A 1 77 ? -6.198 0.772 -2.673 1.00 97.50 77 LEU A N 1
ATOM 580 C CA . LEU A 1 77 ? -4.971 1.202 -3.336 1.00 97.50 77 LEU A CA 1
ATOM 581 C C . LEU A 1 77 ? -5.092 2.675 -3.703 1.00 97.50 77 LEU A C 1
ATOM 583 O O . LEU A 1 77 ? -6.094 3.095 -4.276 1.00 97.50 77 LEU A O 1
ATOM 587 N N . ASP A 1 78 ? -4.049 3.431 -3.396 1.00 96.94 78 ASP A N 1
ATOM 588 C CA . ASP A 1 78 ? -3.863 4.803 -3.838 1.00 96.94 78 ASP A CA 1
ATOM 589 C C . ASP A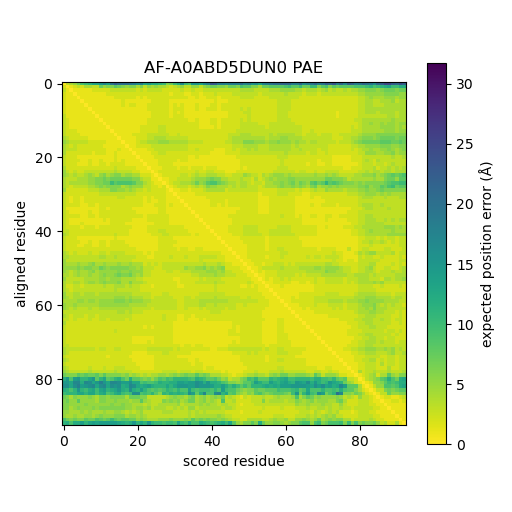 1 78 ? -2.638 4.882 -4.758 1.00 96.94 78 ASP A C 1
ATOM 591 O O . ASP A 1 78 ? -1.589 4.277 -4.511 1.00 96.94 78 ASP A O 1
ATOM 595 N N . VAL A 1 79 ? -2.773 5.646 -5.839 1.00 93.25 79 VAL A N 1
ATOM 596 C CA . VAL A 1 79 ? -1.699 5.827 -6.816 1.00 93.25 79 VAL A CA 1
ATOM 597 C C . VAL A 1 79 ? -0.552 6.620 -6.201 1.00 93.25 79 VAL A C 1
ATOM 599 O O . VAL A 1 79 ? 0.604 6.296 -6.468 1.00 93.25 79 VAL A O 1
ATOM 602 N N . GLY A 1 80 ? -0.849 7.653 -5.403 1.00 86.50 80 GLY A N 1
ATOM 603 C CA . GLY A 1 80 ? 0.162 8.526 -4.802 1.00 86.50 80 GLY A CA 1
ATOM 604 C C . GLY A 1 80 ? 1.211 9.004 -5.815 1.00 86.50 80 GLY A C 1
ATOM 605 O O . GLY A 1 80 ? 2.405 8.792 -5.621 1.00 86.50 80 GLY A O 1
ATOM 606 N N . HIS A 1 81 ? 0.802 9.547 -6.963 1.00 80.69 81 HIS A N 1
ATOM 607 C CA . HIS A 1 81 ? 1.753 9.863 -8.033 1.00 80.69 81 HIS A CA 1
ATOM 608 C C . HIS A 1 81 ? 2.879 10.798 -7.546 1.00 80.69 81 HIS A C 1
ATOM 610 O O . HIS A 1 81 ? 2.634 11.823 -6.917 1.00 80.69 81 HIS A O 1
ATOM 616 N N . GLY A 1 82 ? 4.122 10.448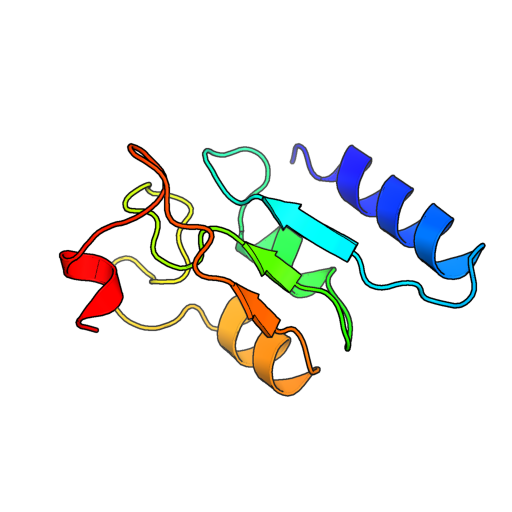 -7.876 1.00 72.44 82 GLY A N 1
ATOM 617 C CA . GLY A 1 82 ? 5.322 11.223 -7.576 1.00 72.44 82 GLY A CA 1
ATOM 618 C C . GLY A 1 82 ? 6.507 10.685 -8.376 1.00 72.44 82 GLY A C 1
ATOM 619 O O . GLY A 1 82 ? 6.466 9.545 -8.844 1.00 72.44 82 GLY A O 1
ATOM 620 N N . THR A 1 83 ? 7.569 11.479 -8.530 1.00 72.88 83 THR A N 1
ATOM 621 C CA . THR A 1 83 ? 8.670 11.229 -9.485 1.00 72.88 83 THR A CA 1
ATOM 622 C C . THR A 1 83 ? 9.304 9.833 -9.381 1.00 72.88 83 THR A C 1
ATOM 624 O O . THR A 1 83 ? 9.728 9.282 -10.390 1.00 72.88 83 THR A O 1
ATOM 627 N N . ALA A 1 84 ? 9.340 9.229 -8.187 1.00 75.19 84 ALA A N 1
ATOM 628 C CA . ALA A 1 84 ? 9.900 7.891 -7.941 1.00 75.19 84 ALA A CA 1
ATOM 629 C C . ALA A 1 84 ? 8.859 6.841 -7.486 1.00 75.19 84 ALA A C 1
ATOM 631 O O . ALA A 1 84 ? 9.230 5.758 -7.020 1.00 75.19 84 ALA A O 1
ATOM 632 N N . SER A 1 85 ? 7.568 7.163 -7.589 1.00 76.19 85 SER A N 1
ATOM 633 C CA . SER A 1 85 ? 6.462 6.381 -7.016 1.00 76.19 85 SER A CA 1
ATOM 634 C C . SER A 1 85 ? 5.464 5.857 -8.053 1.00 76.19 85 SER A C 1
ATOM 636 O O . SER A 1 85 ? 4.499 5.195 -7.684 1.00 76.19 85 SER A O 1
ATOM 638 N N . PHE A 1 86 ? 5.698 6.105 -9.346 1.00 86.19 86 PHE A N 1
ATOM 639 C CA . PHE A 1 86 ? 4.816 5.673 -10.430 1.00 86.19 86 PHE A CA 1
ATOM 640 C C . PHE A 1 86 ? 5.599 5.059 -11.596 1.00 86.19 86 PHE A C 1
ATOM 642 O O . PHE A 1 86 ? 6.606 5.607 -12.038 1.00 86.19 86 PHE A O 1
ATOM 649 N N . SER A 1 87 ? 5.110 3.936 -12.117 1.00 86.38 87 SER A N 1
ATOM 650 C CA . SER A 1 87 ? 5.621 3.250 -13.300 1.00 86.38 87 SER A CA 1
ATOM 651 C C . SER A 1 87 ? 4.482 2.970 -14.272 1.00 86.38 87 SER A C 1
ATOM 653 O O . SER A 1 87 ? 3.526 2.265 -13.949 1.00 86.38 87 SER A O 1
ATOM 655 N N . PHE A 1 88 ? 4.621 3.469 -15.502 1.00 88.75 88 PHE A N 1
ATOM 656 C CA . PHE A 1 88 ? 3.680 3.171 -16.582 1.00 88.75 88 PHE A CA 1
ATOM 657 C C . PHE A 1 88 ? 3.659 1.689 -16.969 1.00 88.75 88 PHE A C 1
ATOM 659 O O . PHE A 1 88 ? 2.657 1.221 -17.496 1.00 88.75 88 PHE A O 1
ATOM 666 N N . GLU A 1 89 ? 4.751 0.951 -16.761 1.00 89.19 89 GLU A N 1
ATOM 667 C CA . GLU A 1 89 ? 4.767 -0.495 -17.007 1.00 89.19 89 GLU A CA 1
ATOM 668 C C . GLU A 1 89 ? 3.842 -1.217 -16.026 1.00 89.19 89 GLU A C 1
ATOM 670 O O . GLU A 1 89 ? 3.051 -2.059 -16.438 1.00 89.19 89 GLU A O 1
ATOM 675 N N . VAL A 1 90 ? 3.920 -0.850 -14.744 1.00 86.50 90 VAL A N 1
ATOM 676 C CA . VAL A 1 90 ? 3.096 -1.447 -13.687 1.00 86.50 90 VAL A CA 1
ATOM 677 C C . VAL A 1 90 ? 1.636 -1.037 -13.855 1.00 86.50 90 VAL A C 1
ATOM 679 O O . VAL A 1 90 ? 0.768 -1.890 -13.781 1.00 86.50 90 VAL A O 1
ATOM 682 N N . ALA A 1 91 ? 1.363 0.237 -14.147 1.00 89.31 91 ALA A N 1
ATOM 683 C CA . ALA A 1 91 ? -0.001 0.752 -14.281 1.00 89.31 91 ALA A CA 1
ATOM 684 C C . ALA A 1 91 ? -0.786 0.206 -15.494 1.00 89.31 91 ALA A C 1
ATOM 686 O O . ALA A 1 91 ? -1.997 0.386 -15.558 1.00 89.31 91 ALA A O 1
ATOM 687 N N . ARG A 1 92 ? -0.115 -0.398 -16.487 1.00 90.38 92 ARG A N 1
ATOM 688 C CA . ARG A 1 92 ? -0.759 -0.979 -17.684 1.00 90.38 92 ARG A CA 1
ATOM 689 C C . ARG A 1 92 ? -1.119 -2.461 -17.538 1.00 90.38 92 ARG A C 1
ATOM 691 O O . ARG A 1 92 ? -1.691 -3.013 -18.475 1.00 90.38 92 ARG A O 1
ATOM 698 N N . ARG A 1 93 ? -0.727 -3.098 -16.437 1.00 84.06 93 ARG A N 1
ATOM 699 C CA . ARG A 1 93 ? -1.017 -4.503 -16.133 1.00 84.06 93 ARG A CA 1
ATOM 700 C C . ARG A 1 93 ? -2.143 -4.582 -15.117 1.00 84.06 93 ARG A C 1
ATOM 702 O O . ARG A 1 93 ? -2.981 -5.490 -15.281 1.00 84.06 93 ARG A O 1
#

pLDDT: mean 93.56, std 6.51, range [65.25, 98.62]